Protein AF-A0A351SBP4-F1 (afdb_monomer_lite)

Structure (mmCIF, N/CA/C/O backbone):
data_AF-A0A351SBP4-F1
#
_entry.id   AF-A0A351SBP4-F1
#
loop_
_atom_site.group_PDB
_atom_site.id
_atom_site.type_symbol
_atom_site.label_atom_id
_atom_site.label_alt_id
_atom_site.label_comp_id
_atom_site.label_asym_id
_atom_site.label_entity_id
_atom_site.label_seq_id
_atom_site.pdbx_PDB_ins_code
_atom_site.Cartn_x
_atom_site.Cartn_y
_atom_site.Cartn_z
_atom_site.occupancy
_atom_site.B_iso_or_equiv
_atom_site.auth_seq_id
_atom_site.auth_comp_id
_atom_site.auth_asym_id
_atom_site.auth_atom_id
_atom_site.pdbx_PDB_model_num
ATOM 1 N N . ALA A 1 1 ? -10.957 12.557 2.013 1.00 55.97 1 ALA A N 1
ATOM 2 C CA . ALA A 1 1 ? -10.737 11.121 1.732 1.00 55.97 1 ALA A CA 1
ATOM 3 C C . ALA A 1 1 ? -10.060 10.482 2.943 1.00 55.97 1 ALA A C 1
ATOM 5 O O . ALA A 1 1 ? -9.271 11.170 3.580 1.00 55.97 1 ALA A O 1
ATOM 6 N N . SER A 1 2 ? -10.371 9.232 3.311 1.00 85.25 2 SER A N 1
ATOM 7 C CA . SER A 1 2 ? -9.650 8.563 4.409 1.00 85.25 2 SER A CA 1
ATOM 8 C C . SER A 1 2 ? -8.167 8.400 4.039 1.00 85.25 2 SER A C 1
ATOM 10 O O . SER A 1 2 ? -7.849 8.211 2.866 1.00 85.25 2 SER A O 1
ATOM 12 N N . VAL A 1 3 ? -7.254 8.472 5.016 1.00 86.44 3 VAL A N 1
ATOM 13 C CA . VAL A 1 3 ? -5.796 8.318 4.792 1.00 86.44 3 VAL A CA 1
ATOM 14 C C . VAL A 1 3 ? -5.486 7.027 4.025 1.00 86.44 3 VAL A C 1
ATOM 16 O O . VAL A 1 3 ? -4.664 7.010 3.115 1.00 86.44 3 VAL A O 1
ATOM 19 N N . LEU A 1 4 ? -6.230 5.963 4.324 1.00 90.31 4 LEU A N 1
ATOM 20 C CA . LEU A 1 4 ? -6.123 4.668 3.663 1.00 90.31 4 LEU A CA 1
ATOM 21 C C . LEU A 1 4 ? -6.596 4.693 2.199 1.00 90.31 4 LEU A C 1
ATOM 23 O O . LEU A 1 4 ? -5.995 4.031 1.357 1.00 90.31 4 LEU A O 1
ATOM 27 N N . ALA A 1 5 ? -7.635 5.467 1.872 1.00 91.06 5 ALA A N 1
ATOM 28 C CA . ALA A 1 5 ? -8.059 5.663 0.485 1.00 91.06 5 ALA A CA 1
ATOM 29 C C . ALA A 1 5 ? -7.009 6.445 -0.318 1.00 91.06 5 ALA A C 1
ATOM 31 O O . ALA A 1 5 ? -6.697 6.065 -1.442 1.00 91.06 5 ALA A O 1
ATOM 32 N N . ALA A 1 6 ? -6.414 7.486 0.274 1.00 92.19 6 ALA A N 1
ATOM 33 C CA . ALA A 1 6 ? -5.333 8.239 -0.360 1.00 92.19 6 ALA A CA 1
ATOM 34 C C . ALA A 1 6 ? -4.078 7.372 -0.582 1.00 92.19 6 ALA A C 1
ATOM 36 O O . ALA A 1 6 ? -3.486 7.415 -1.658 1.00 92.19 6 ALA A O 1
ATOM 37 N N . ALA A 1 7 ? -3.709 6.539 0.397 1.00 91.38 7 ALA A N 1
ATOM 38 C CA . ALA A 1 7 ? -2.591 5.605 0.274 1.00 91.38 7 ALA A CA 1
ATOM 39 C C . ALA A 1 7 ? -2.827 4.558 -0.829 1.00 91.38 7 ALA A C 1
ATOM 41 O O . ALA A 1 7 ? -1.931 4.293 -1.626 1.00 91.38 7 ALA A O 1
ATOM 42 N N . ARG A 1 8 ? -4.048 4.013 -0.933 1.00 94.19 8 ARG A N 1
ATOM 43 C CA . ARG A 1 8 ? -4.429 3.089 -2.017 1.00 94.19 8 ARG A CA 1
ATOM 44 C C . ARG A 1 8 ? -4.391 3.748 -3.395 1.00 94.19 8 ARG A C 1
ATOM 46 O O . ARG A 1 8 ? -3.873 3.144 -4.323 1.00 94.19 8 ARG A O 1
ATOM 53 N N . ALA A 1 9 ? -4.886 4.979 -3.520 1.00 95.38 9 ALA A N 1
ATOM 54 C CA . ALA A 1 9 ? -4.822 5.721 -4.780 1.00 95.38 9 ALA A CA 1
ATOM 55 C C . ALA A 1 9 ? -3.370 5.979 -5.214 1.00 95.38 9 ALA A C 1
ATOM 57 O O . ALA A 1 9 ? -3.038 5.843 -6.387 1.00 95.38 9 ALA A O 1
ATOM 58 N N . ARG A 1 10 ? -2.483 6.296 -4.261 1.00 94.50 10 ARG A N 1
ATOM 59 C CA . ARG A 1 10 ? -1.048 6.446 -4.531 1.00 94.50 10 ARG A CA 1
ATOM 60 C C . ARG A 1 10 ? -0.409 5.127 -4.972 1.00 94.50 10 ARG A C 1
ATOM 62 O O . ARG A 1 10 ? 0.345 5.130 -5.936 1.00 94.50 10 ARG A O 1
ATOM 69 N N . LEU A 1 11 ? -0.732 4.013 -4.312 1.00 97.12 11 LEU A N 1
ATOM 70 C CA . LEU A 1 11 ? -0.269 2.688 -4.729 1.00 97.12 11 LEU A CA 1
ATOM 71 C C . LEU A 1 11 ? -0.703 2.368 -6.166 1.00 97.12 11 LEU A C 1
ATOM 73 O O . LEU A 1 11 ? 0.127 1.954 -6.966 1.00 97.12 11 LEU A O 1
ATOM 77 N N . GLN A 1 12 ? -1.972 2.612 -6.498 1.00 97.44 12 GLN A N 1
ATOM 78 C CA . GLN A 1 12 ? -2.494 2.374 -7.841 1.00 97.44 12 GLN A CA 1
ATOM 79 C C . GLN A 1 12 ? -1.752 3.211 -8.890 1.00 97.44 12 GLN A C 1
ATOM 81 O O . GLN A 1 12 ? -1.325 2.672 -9.905 1.00 97.44 12 GLN A O 1
ATOM 86 N N . LEU A 1 13 ? -1.522 4.500 -8.617 1.00 96.94 13 LEU A N 1
ATOM 87 C CA . LEU A 1 13 ? -0.721 5.352 -9.497 1.00 96.94 13 LEU A CA 1
ATOM 88 C C . LEU A 1 13 ? 0.688 4.781 -9.699 1.00 96.94 13 LEU A C 1
ATOM 90 O O . LEU A 1 13 ? 1.220 4.817 -10.809 1.00 96.94 13 LEU A O 1
ATOM 94 N N . HIS A 1 14 ? 1.295 4.240 -8.639 1.00 96.94 14 HIS A N 1
ATOM 95 C CA . HIS A 1 14 ? 2.613 3.637 -8.757 1.00 96.94 14 HIS A CA 1
ATOM 96 C C . HIS A 1 14 ? 2.610 2.367 -9.618 1.00 96.94 14 HIS A C 1
ATOM 98 O O . HIS A 1 14 ? 3.520 2.180 -10.428 1.00 96.94 14 HIS A O 1
ATOM 104 N N . GLU A 1 15 ? 1.598 1.516 -9.469 1.00 97.56 15 GLU A N 1
ATOM 105 C CA . GLU A 1 15 ? 1.425 0.305 -10.277 1.00 97.56 15 GLU A CA 1
ATOM 106 C C . GLU A 1 15 ? 1.155 0.650 -11.752 1.00 97.56 15 GLU A C 1
ATOM 108 O O . GLU A 1 15 ? 1.764 0.059 -12.640 1.00 97.56 15 GLU A O 1
ATOM 113 N N . GLU A 1 16 ? 0.339 1.670 -12.028 1.00 97.88 16 GLU A N 1
ATOM 114 C CA . GLU A 1 16 ? 0.096 2.169 -13.388 1.00 97.88 16 GLU A CA 1
ATOM 115 C C . GLU A 1 16 ? 1.384 2.686 -14.043 1.00 97.88 16 GLU A C 1
ATOM 117 O O . GLU A 1 16 ? 1.681 2.342 -15.187 1.00 97.88 16 GLU A O 1
ATOM 122 N N . GLN A 1 17 ? 2.186 3.468 -13.317 1.00 96.44 17 GLN A N 1
ATOM 123 C CA . GLN A 1 17 ? 3.483 3.952 -13.799 1.00 96.44 17 GLN A CA 1
ATOM 124 C C . GLN A 1 17 ? 4.464 2.810 -14.095 1.00 96.44 17 GLN A C 1
ATOM 126 O O . GLN A 1 17 ? 5.184 2.881 -15.088 1.00 96.44 17 GLN A O 1
ATOM 131 N N . LEU A 1 18 ? 4.481 1.754 -13.272 1.00 97.75 18 LEU A N 1
ATOM 132 C CA . LEU A 1 18 ? 5.308 0.572 -13.524 1.00 97.75 18 LEU A CA 1
ATOM 133 C C . LEU A 1 18 ? 4.913 -0.100 -14.844 1.00 97.75 18 LEU A C 1
ATOM 135 O O . LEU A 1 18 ? 5.776 -0.340 -15.684 1.00 97.75 18 LEU A O 1
ATOM 139 N N . VAL A 1 19 ? 3.613 -0.311 -15.062 1.00 97.56 19 VAL A N 1
ATOM 140 C CA . VAL A 1 19 ? 3.098 -0.888 -16.313 1.00 97.56 19 VAL A CA 1
ATOM 141 C C . VAL A 1 19 ? 3.483 -0.030 -17.520 1.00 97.56 19 VAL A C 1
ATOM 143 O O . VAL A 1 19 ? 3.858 -0.566 -18.561 1.00 97.56 19 VAL A O 1
ATOM 146 N N . GLN A 1 20 ? 3.432 1.303 -17.401 1.00 96.25 20 GLN A N 1
ATOM 147 C CA . GLN A 1 20 ? 3.875 2.189 -18.482 1.00 96.25 20 GLN A CA 1
ATOM 148 C C . GLN A 1 20 ? 5.374 2.046 -18.772 1.00 96.25 20 GLN A C 1
ATOM 150 O O . GLN A 1 20 ? 5.753 2.017 -19.940 1.00 96.25 20 GLN A O 1
ATOM 155 N N . LEU A 1 21 ? 6.222 1.933 -17.744 1.00 95.50 21 LEU A N 1
ATOM 156 C CA . LEU A 1 21 ? 7.666 1.740 -17.918 1.00 95.50 21 LEU A CA 1
ATOM 157 C C . LEU A 1 21 ? 7.986 0.403 -18.599 1.00 95.50 21 LEU A C 1
ATOM 159 O O . LEU A 1 21 ? 8.782 0.373 -19.535 1.00 95.50 21 LEU A O 1
ATOM 163 N N . GLU A 1 22 ? 7.340 -0.681 -18.170 1.00 94.06 22 GLU A N 1
ATOM 164 C CA . GLU A 1 22 ? 7.512 -2.018 -18.754 1.00 94.06 22 GLU A CA 1
ATOM 165 C C . GLU A 1 22 ? 7.037 -2.058 -20.210 1.00 94.06 22 GLU A C 1
ATOM 167 O O . GLU A 1 22 ? 7.742 -2.550 -21.093 1.00 94.06 22 GLU A O 1
ATOM 172 N N . ARG A 1 23 ? 5.872 -1.465 -20.489 1.00 95.31 23 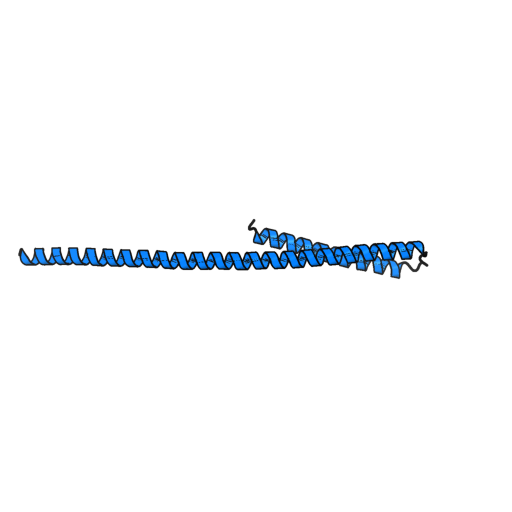ARG A N 1
ATOM 173 C CA . ARG A 1 23 ? 5.354 -1.335 -21.853 1.00 95.31 23 ARG A CA 1
ATOM 174 C C . ARG A 1 23 ? 6.301 -0.524 -22.731 1.00 95.31 23 ARG A C 1
ATOM 176 O O . ARG A 1 23 ? 6.577 -0.908 -23.862 1.00 95.31 23 ARG A O 1
ATOM 183 N N . TYR A 1 24 ? 6.802 0.593 -22.218 1.00 92.88 24 TYR A N 1
ATOM 184 C CA . TYR A 1 24 ? 7.702 1.459 -22.962 1.00 92.88 24 TYR A CA 1
ATOM 185 C C . TYR A 1 24 ? 9.042 0.770 -23.264 1.00 92.88 24 TYR A C 1
ATOM 187 O O . TYR A 1 24 ? 9.558 0.902 -24.373 1.00 92.88 24 TYR A O 1
ATOM 195 N N . GLN A 1 25 ? 9.566 -0.030 -22.329 1.00 90.25 25 GLN A N 1
ATOM 196 C CA . GLN A 1 25 ? 10.732 -0.883 -22.566 1.00 90.25 25 GLN A CA 1
ATOM 197 C C . GLN A 1 25 ? 10.484 -1.872 -23.713 1.00 90.25 25 GLN A C 1
ATOM 199 O O . GLN A 1 25 ? 11.295 -1.947 -24.636 1.00 90.25 25 GLN A O 1
ATOM 204 N N . GLN A 1 26 ? 9.354 -2.587 -23.683 1.00 91.62 26 GLN A N 1
ATOM 205 C CA . GLN A 1 26 ? 8.984 -3.559 -24.716 1.00 91.62 26 GLN A CA 1
ATOM 206 C C . GLN A 1 26 ? 8.824 -2.902 -26.089 1.00 91.62 26 GLN A C 1
ATOM 208 O O . GLN A 1 26 ? 9.476 -3.315 -27.045 1.00 91.62 26 GLN A O 1
ATOM 213 N N . GLU A 1 27 ? 8.038 -1.824 -26.178 1.00 91.06 27 GLU A N 1
ATOM 214 C CA . GLU A 1 27 ? 7.828 -1.095 -27.434 1.00 91.06 27 GLU A CA 1
ATOM 215 C C . GLU A 1 27 ? 9.150 -0.585 -28.026 1.00 91.06 27 GLU A C 1
ATOM 217 O O . GLU A 1 27 ? 9.320 -0.552 -29.247 1.00 91.06 27 GLU A O 1
ATOM 222 N N . TYR A 1 28 ? 10.100 -0.183 -27.180 1.00 87.25 28 TYR A N 1
ATOM 223 C CA . TYR A 1 28 ? 11.399 0.302 -27.632 1.00 87.25 28 TYR A CA 1
ATOM 224 C C . TYR A 1 28 ? 12.317 -0.834 -28.106 1.00 87.25 28 TYR A C 1
ATOM 226 O O . TYR A 1 28 ? 12.972 -0.697 -29.143 1.00 87.25 28 TYR A O 1
ATOM 234 N N . SER A 1 29 ? 12.328 -1.974 -27.410 1.00 86.12 29 SER A N 1
ATOM 235 C CA . SER A 1 29 ? 13.037 -3.180 -27.857 1.00 86.12 29 SER A CA 1
ATOM 236 C C . SER A 1 29 ? 12.476 -3.721 -29.177 1.00 86.12 29 SER A C 1
ATOM 238 O O . SER A 1 29 ? 13.251 -4.034 -30.084 1.00 86.12 29 SER A O 1
ATOM 240 N N . ASP A 1 30 ? 11.153 -3.739 -29.345 1.00 87.75 30 ASP A N 1
ATOM 241 C CA . ASP A 1 30 ? 10.492 -4.195 -30.573 1.00 87.75 30 ASP A CA 1
ATOM 242 C C . ASP A 1 30 ? 10.808 -3.292 -31.770 1.00 87.75 30 ASP A C 1
ATOM 244 O O . ASP A 1 30 ? 11.065 -3.777 -32.876 1.00 87.75 30 ASP A O 1
ATOM 248 N N . ARG A 1 31 ? 10.865 -1.967 -31.569 1.00 84.69 31 ARG A N 1
ATOM 249 C CA . ARG A 1 31 ? 11.337 -1.021 -32.600 1.00 84.69 31 ARG A CA 1
ATOM 250 C C . ARG A 1 31 ? 12.775 -1.300 -33.018 1.00 84.69 31 ARG A C 1
ATOM 252 O O . ARG A 1 31 ? 13.109 -1.135 -34.189 1.00 84.69 31 ARG A O 1
ATOM 259 N N . MET A 1 32 ? 13.620 -1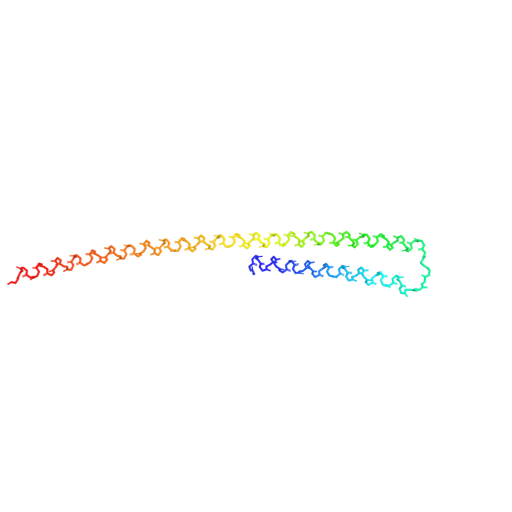.729 -32.080 1.00 78.94 32 MET A N 1
ATOM 260 C CA . MET A 1 32 ? 15.015 -2.039 -32.375 1.00 78.94 32 MET A CA 1
ATOM 261 C C . MET A 1 32 ? 15.153 -3.275 -33.273 1.00 78.94 32 MET A C 1
ATOM 263 O O . MET A 1 32 ? 15.963 -3.279 -34.199 1.00 78.94 32 MET A O 1
ATOM 267 N N . VAL A 1 33 ? 14.337 -4.302 -33.019 1.00 81.81 33 VAL A N 1
ATOM 268 C CA . VAL A 1 33 ? 14.307 -5.550 -33.799 1.00 81.81 33 VAL A CA 1
ATOM 269 C C . VAL A 1 33 ? 13.642 -5.348 -35.164 1.00 81.81 33 VAL A C 1
ATOM 271 O O . VAL A 1 33 ? 14.118 -5.869 -36.171 1.00 81.81 33 VAL A O 1
ATOM 274 N N . SER A 1 34 ? 12.555 -4.576 -35.215 1.00 79.88 34 SER A N 1
ATOM 275 C CA . SER A 1 34 ? 11.745 -4.381 -36.427 1.00 79.88 34 SER A CA 1
ATOM 276 C C . SER A 1 34 ? 12.327 -3.390 -37.437 1.00 79.88 34 SER A C 1
ATOM 278 O O . SER A 1 34 ? 11.924 -3.423 -38.598 1.00 79.88 34 SER A O 1
ATOM 280 N N . SER A 1 35 ? 13.281 -2.533 -37.051 1.00 73.81 35 SER A N 1
ATOM 281 C CA . SER A 1 35 ? 13.821 -1.508 -37.954 1.00 73.81 35 SER A CA 1
ATOM 282 C C . SER A 1 35 ? 14.602 -2.073 -39.146 1.00 73.81 35 SER A C 1
ATOM 284 O O . SER A 1 35 ? 14.813 -1.345 -40.114 1.00 73.81 35 SER A O 1
ATOM 286 N N . GLY A 1 36 ? 15.037 -3.342 -39.108 1.00 65.00 36 GLY A N 1
ATOM 287 C CA . GLY A 1 36 ? 15.717 -4.027 -40.222 1.00 65.00 36 GLY A CA 1
ATOM 288 C C . GLY A 1 36 ? 17.016 -3.359 -40.708 1.00 65.00 36 GLY A C 1
ATOM 289 O O . GLY A 1 36 ? 17.611 -3.798 -41.690 1.00 65.00 36 GLY A O 1
ATOM 290 N N . GLN A 1 37 ? 17.455 -2.293 -40.036 1.00 70.94 37 GLN A N 1
ATOM 291 C CA . GLN A 1 37 ? 18.581 -1.444 -40.398 1.00 70.94 37 GLN A CA 1
ATOM 292 C C . GLN A 1 37 ? 19.805 -1.836 -39.570 1.00 70.94 37 GLN A C 1
ATOM 294 O O . GLN A 1 37 ? 19.691 -2.158 -38.389 1.00 70.94 37 GLN A O 1
ATOM 299 N N . SER A 1 38 ? 20.997 -1.782 -40.168 1.00 76.50 38 SER A N 1
ATOM 300 C CA . SER A 1 38 ? 22.238 -1.950 -39.409 1.00 76.50 38 SER A CA 1
ATOM 301 C C . SER A 1 38 ? 22.435 -0.737 -38.499 1.00 76.50 38 SER A C 1
ATOM 303 O O . SER A 1 38 ? 22.682 0.369 -38.979 1.00 76.50 38 SER A O 1
ATOM 305 N N . TRP A 1 39 ? 22.324 -0.942 -37.188 1.00 80.00 39 TRP A N 1
ATOM 306 C CA . TRP A 1 39 ? 22.536 0.099 -36.185 1.00 80.00 39 TRP A CA 1
ATOM 307 C C . TRP A 1 39 ? 24.024 0.453 -36.099 1.00 80.00 39 TRP A C 1
ATOM 309 O O . TRP A 1 39 ? 24.887 -0.427 -36.112 1.00 80.00 39 TRP A O 1
ATOM 319 N N . SER A 1 40 ? 24.341 1.742 -35.994 1.00 87.12 40 SER A N 1
ATOM 320 C CA . SER A 1 40 ? 25.712 2.181 -35.717 1.00 87.12 40 SER A CA 1
ATOM 321 C C . SER A 1 40 ? 26.115 1.845 -34.276 1.00 87.12 40 SER A C 1
ATOM 323 O O . SER A 1 40 ? 25.274 1.742 -33.381 1.00 87.12 40 SER A O 1
ATOM 325 N N . SER A 1 41 ? 27.422 1.735 -34.017 1.00 86.88 41 SER A N 1
ATOM 326 C CA . SER A 1 41 ? 27.941 1.484 -32.663 1.00 86.88 41 SER A CA 1
ATOM 327 C C . SER A 1 41 ? 27.479 2.532 -31.642 1.00 86.88 41 SER A C 1
ATOM 329 O O . SER A 1 41 ? 27.273 2.194 -30.478 1.00 86.88 41 SER A O 1
ATOM 331 N N . VAL A 1 42 ? 27.304 3.788 -32.069 1.00 89.94 42 VAL A N 1
ATOM 332 C CA . VAL A 1 42 ? 26.826 4.883 -31.211 1.00 89.94 42 VAL A CA 1
ATOM 333 C C . VAL A 1 42 ? 25.370 4.648 -30.815 1.00 89.94 42 VAL A C 1
ATOM 335 O O . VAL A 1 42 ? 25.056 4.654 -29.630 1.00 89.94 42 VAL A O 1
ATOM 338 N N . GLN A 1 43 ? 24.500 4.326 -31.776 1.00 85.88 43 GLN A N 1
ATOM 339 C CA . GLN A 1 43 ? 23.083 4.065 -31.499 1.00 85.88 43 GLN A CA 1
ATOM 340 C C . GLN A 1 43 ? 22.886 2.838 -30.593 1.00 85.88 43 GLN A C 1
ATOM 342 O O . GLN A 1 43 ? 22.004 2.831 -29.739 1.00 85.88 43 GLN A O 1
ATOM 347 N N . ILE A 1 44 ? 23.731 1.808 -30.727 1.00 87.00 44 ILE A N 1
ATOM 348 C CA . ILE A 1 44 ? 23.713 0.638 -29.831 1.00 87.00 44 ILE A CA 1
ATOM 349 C C . ILE A 1 44 ? 24.108 1.033 -28.399 1.00 87.00 44 ILE A C 1
ATOM 351 O O . ILE A 1 44 ? 23.542 0.520 -27.430 1.00 87.00 44 ILE A O 1
ATOM 355 N N . GLN A 1 45 ? 25.082 1.929 -28.240 1.00 90.50 45 GLN A N 1
ATOM 356 C CA . GLN A 1 45 ? 25.501 2.412 -26.926 1.00 90.50 45 GLN A CA 1
ATOM 357 C C . GLN A 1 45 ? 24.419 3.279 -26.270 1.00 90.50 45 GLN A C 1
ATOM 359 O O . GLN A 1 45 ? 24.108 3.070 -25.096 1.00 90.50 45 GLN A O 1
ATOM 364 N N . GLU A 1 46 ? 23.818 4.199 -27.025 1.00 88.62 46 GLU A N 1
ATOM 365 C CA . GLU A 1 46 ? 22.689 5.021 -26.575 1.00 88.62 46 GLU A CA 1
ATOM 366 C C . GLU A 1 46 ? 21.503 4.149 -26.151 1.00 88.62 46 GLU A C 1
ATOM 368 O O . GLU A 1 46 ? 20.959 4.338 -25.063 1.00 88.62 46 GLU A O 1
ATOM 373 N N . TYR A 1 47 ? 21.177 3.123 -26.946 1.00 87.69 47 TYR A N 1
ATOM 374 C CA . TYR A 1 47 ? 20.159 2.129 -26.608 1.00 87.69 47 TYR A CA 1
ATOM 375 C C . TYR A 1 47 ? 20.433 1.472 -25.249 1.00 87.69 47 TYR A C 1
ATOM 377 O O . TYR A 1 47 ? 19.569 1.458 -24.374 1.00 87.69 47 TYR A O 1
ATOM 385 N N . ARG A 1 48 ? 21.651 0.961 -25.033 1.00 88.75 48 ARG A N 1
ATOM 386 C CA . ARG A 1 48 ? 22.014 0.294 -23.771 1.00 88.75 48 ARG A CA 1
ATOM 387 C C . ARG A 1 48 ? 21.921 1.233 -22.571 1.00 88.75 48 ARG A C 1
ATOM 389 O O . ARG A 1 48 ? 21.437 0.823 -21.518 1.00 88.75 48 ARG A O 1
ATOM 396 N N . ALA A 1 49 ? 22.376 2.476 -22.722 1.00 92.31 49 ALA A N 1
ATOM 397 C CA . ALA A 1 49 ? 22.288 3.479 -21.666 1.00 92.31 49 ALA A CA 1
ATOM 398 C C . ALA A 1 49 ? 20.826 3.787 -21.314 1.00 92.31 49 ALA A C 1
ATOM 400 O O . ALA A 1 49 ? 20.466 3.852 -20.138 1.00 92.31 49 ALA A O 1
ATOM 401 N N . PHE A 1 50 ? 19.973 3.905 -22.330 1.00 90.69 50 PHE A N 1
ATOM 402 C CA . PHE A 1 50 ? 18.559 4.176 -22.146 1.00 90.69 50 PHE A CA 1
ATOM 403 C C . PHE A 1 50 ? 17.813 3.023 -21.469 1.00 90.69 50 PHE A C 1
ATOM 405 O O . PHE A 1 50 ? 17.127 3.248 -20.473 1.00 90.69 50 PHE A O 1
ATOM 412 N N . ILE A 1 51 ? 18.003 1.784 -21.932 1.00 90.81 51 ILE A N 1
ATOM 413 C CA . ILE A 1 51 ? 17.405 0.599 -21.299 1.00 90.81 51 ILE A CA 1
ATOM 414 C C . ILE A 1 51 ? 17.849 0.478 -19.840 1.00 90.81 51 ILE A C 1
ATOM 416 O O . ILE A 1 51 ? 17.010 0.281 -18.968 1.00 90.81 51 ILE A O 1
ATOM 420 N N . SER A 1 52 ? 19.133 0.711 -19.553 1.00 94.00 52 SER A N 1
ATOM 421 C CA . SER A 1 52 ? 19.643 0.729 -18.177 1.00 94.00 52 SER A CA 1
ATOM 422 C C . SER A 1 52 ? 18.937 1.778 -17.304 1.00 94.00 52 SER A C 1
ATOM 424 O O . SER A 1 52 ? 18.628 1.515 -16.139 1.00 94.00 52 SER A O 1
ATOM 426 N N . SER A 1 53 ? 18.622 2.953 -17.865 1.00 95.75 53 SER A N 1
ATOM 427 C CA . SER A 1 53 ? 17.869 3.994 -17.153 1.00 95.75 53 SER A CA 1
ATOM 428 C C . SER A 1 53 ? 16.419 3.584 -16.865 1.00 95.75 53 SER A C 1
ATOM 430 O O . SER A 1 53 ? 15.930 3.824 -15.760 1.00 95.75 53 SER A O 1
ATOM 432 N N . ILE A 1 54 ? 15.756 2.897 -17.805 1.00 94.00 54 ILE A N 1
ATOM 433 C CA . ILE A 1 54 ? 14.402 2.362 -17.605 1.00 94.00 54 ILE A CA 1
ATOM 434 C C . ILE A 1 54 ? 14.426 1.249 -16.557 1.00 94.00 54 ILE A C 1
ATOM 436 O O . ILE A 1 54 ? 13.611 1.267 -15.642 1.00 94.00 54 ILE A O 1
ATOM 440 N N . ASP A 1 55 ? 15.395 0.336 -16.618 1.00 95.19 55 ASP A N 1
ATOM 441 C CA . ASP A 1 55 ? 15.562 -0.723 -15.619 1.00 95.19 55 ASP A CA 1
ATOM 442 C C . ASP A 1 55 ? 15.770 -0.148 -14.215 1.00 95.19 55 ASP A C 1
ATOM 444 O O . ASP A 1 55 ? 15.240 -0.657 -13.225 1.00 95.19 55 ASP A O 1
ATOM 448 N N . GLN A 1 56 ? 16.547 0.933 -14.106 1.00 97.00 56 GLN A N 1
ATOM 449 C CA . GLN A 1 56 ? 16.714 1.643 -12.845 1.00 97.00 56 GLN A CA 1
ATOM 450 C C . GLN A 1 56 ? 15.395 2.266 -12.370 1.00 97.00 56 GLN A C 1
ATOM 452 O O . GLN A 1 56 ? 15.059 2.114 -11.194 1.00 97.00 56 GLN A O 1
ATOM 457 N N . ALA A 1 57 ? 14.646 2.922 -13.258 1.00 96.44 57 ALA A N 1
ATOM 458 C CA . ALA A 1 57 ? 13.346 3.502 -12.935 1.00 96.44 57 ALA A CA 1
ATOM 459 C C . ALA A 1 57 ? 12.332 2.430 -12.499 1.00 96.44 57 ALA A C 1
ATOM 461 O O . ALA A 1 57 ? 11.643 2.616 -11.501 1.00 96.44 57 ALA A O 1
ATOM 462 N N . ILE A 1 58 ? 12.298 1.274 -13.170 1.00 96.56 58 ILE A N 1
ATOM 463 C CA . ILE A 1 58 ? 11.463 0.119 -12.807 1.00 96.56 58 ILE A CA 1
ATOM 464 C C . ILE A 1 58 ? 11.802 -0.365 -11.397 1.00 96.56 58 ILE A C 1
ATOM 466 O O . ILE A 1 58 ? 10.905 -0.504 -10.566 1.00 96.56 58 ILE A O 1
ATOM 470 N N . ARG A 1 59 ? 13.091 -0.563 -11.084 1.00 97.62 59 ARG A N 1
ATOM 471 C CA . ARG A 1 59 ? 13.517 -0.983 -9.736 1.00 97.62 59 ARG A CA 1
ATOM 472 C C . ARG A 1 59 ? 13.100 0.021 -8.662 1.00 97.62 59 ARG A C 1
ATOM 474 O O . ARG A 1 59 ? 12.634 -0.377 -7.596 1.00 97.62 59 ARG A O 1
ATOM 481 N N . GLN A 1 60 ? 13.245 1.317 -8.937 1.00 97.31 60 GLN A N 1
ATOM 482 C CA . GLN A 1 60 ? 12.798 2.375 -8.027 1.00 97.31 60 GLN A CA 1
ATOM 483 C C . GLN A 1 60 ? 11.276 2.344 -7.842 1.00 97.31 60 GLN A C 1
ATOM 485 O O . GLN A 1 60 ? 10.792 2.406 -6.714 1.00 97.31 60 GLN A O 1
ATOM 490 N N . GLN A 1 61 ? 10.524 2.169 -8.927 1.00 97.06 61 GLN A N 1
ATOM 491 C CA . GLN A 1 61 ? 9.069 2.099 -8.891 1.00 97.06 61 GLN A CA 1
ATOM 492 C C . GLN A 1 61 ? 8.566 0.887 -8.099 1.00 97.06 61 GLN A C 1
ATOM 494 O O . GLN A 1 61 ? 7.660 1.010 -7.277 1.00 97.06 61 GLN A O 1
ATOM 499 N N . GLN A 1 62 ? 9.188 -0.277 -8.286 1.00 97.75 62 GLN A N 1
ATOM 500 C CA . GLN A 1 62 ? 8.885 -1.489 -7.526 1.00 97.75 62 GLN A CA 1
ATOM 501 C C . GLN A 1 62 ? 9.148 -1.304 -6.025 1.00 97.75 62 GLN A C 1
ATOM 503 O O . GLN A 1 62 ? 8.343 -1.747 -5.203 1.00 97.75 62 GLN A O 1
ATOM 508 N N . ALA A 1 63 ? 10.226 -0.604 -5.654 1.00 97.88 63 ALA A N 1
ATOM 509 C CA . ALA A 1 63 ? 10.501 -0.271 -4.258 1.00 97.88 63 ALA A CA 1
ATOM 510 C C . ALA A 1 63 ? 9.410 0.638 -3.658 1.00 97.88 63 ALA A C 1
ATOM 512 O O . ALA A 1 63 ? 8.920 0.359 -2.564 1.00 97.88 63 ALA A O 1
ATOM 513 N N . LEU A 1 64 ? 8.962 1.662 -4.396 1.00 96.88 64 LEU A N 1
ATOM 514 C CA . LEU A 1 64 ? 7.868 2.550 -3.972 1.00 96.88 64 LEU A CA 1
ATOM 515 C C . LEU A 1 64 ? 6.534 1.806 -3.809 1.00 96.88 64 LEU A C 1
ATOM 517 O O . LEU A 1 64 ? 5.775 2.075 -2.873 1.00 96.88 64 LEU A O 1
ATOM 521 N N . ILE A 1 65 ? 6.247 0.845 -4.691 1.00 98.31 65 ILE A N 1
ATOM 522 C CA . ILE A 1 65 ? 5.071 -0.032 -4.595 1.00 98.31 65 ILE A CA 1
ATOM 523 C C . ILE A 1 65 ? 5.137 -0.874 -3.318 1.00 98.31 65 ILE A C 1
ATOM 525 O O . ILE A 1 65 ? 4.153 -0.946 -2.577 1.00 98.31 65 ILE A O 1
ATOM 529 N N . LEU A 1 66 ? 6.286 -1.495 -3.038 1.00 97.94 66 LEU A N 1
ATOM 530 C CA . LEU A 1 66 ? 6.480 -2.319 -1.844 1.00 97.94 66 LEU A CA 1
ATOM 531 C C . LEU A 1 66 ? 6.330 -1.497 -0.557 1.00 97.94 66 LEU A C 1
ATOM 533 O O . LEU A 1 66 ? 5.643 -1.918 0.378 1.00 97.94 66 LEU A O 1
ATOM 537 N N . GLU A 1 67 ? 6.928 -0.307 -0.522 1.00 96.25 67 GLU A N 1
ATOM 538 C CA . GLU A 1 67 ? 6.796 0.619 0.600 1.00 96.25 67 GLU A CA 1
ATOM 539 C C . GLU A 1 67 ? 5.330 1.022 0.810 1.00 96.25 67 GLU A C 1
ATOM 541 O O . GLU A 1 67 ? 4.804 0.916 1.919 1.00 96.25 67 GLU A O 1
ATOM 546 N N . SER A 1 68 ? 4.632 1.396 -0.266 1.00 95.94 68 SER A N 1
ATOM 547 C CA . SER A 1 68 ? 3.218 1.783 -0.220 1.00 95.94 68 SER A CA 1
ATOM 548 C C . SER A 1 68 ? 2.327 0.648 0.294 1.00 95.94 68 SER A C 1
ATOM 550 O O . SER A 1 68 ? 1.451 0.879 1.132 1.00 95.94 68 SER A O 1
ATOM 552 N N . LYS A 1 69 ? 2.567 -0.595 -0.149 1.00 96.81 69 LYS A N 1
ATOM 553 C CA . LYS A 1 69 ? 1.863 -1.790 0.351 1.00 96.81 69 LYS A CA 1
ATOM 554 C C . LYS A 1 69 ? 2.087 -1.972 1.853 1.00 96.81 69 LYS A C 1
ATOM 556 O O . LYS A 1 69 ? 1.121 -2.094 2.605 1.00 96.81 69 LYS A O 1
ATOM 561 N N . THR A 1 70 ? 3.337 -1.870 2.297 1.00 96.25 70 THR A N 1
ATOM 562 C CA . THR A 1 70 ? 3.711 -1.993 3.715 1.00 96.25 70 THR A CA 1
ATOM 563 C C . THR A 1 70 ? 3.039 -0.922 4.582 1.00 96.25 70 THR A C 1
ATOM 565 O O . THR A 1 70 ? 2.514 -1.223 5.657 1.00 96.25 70 THR A O 1
ATOM 568 N N . GLN A 1 71 ? 2.995 0.328 4.110 1.00 93.69 71 GLN A N 1
ATOM 569 C CA . GLN A 1 71 ? 2.321 1.426 4.809 1.00 93.69 71 GLN A CA 1
ATOM 570 C C . GLN A 1 71 ? 0.810 1.189 4.924 1.00 93.69 71 GLN A C 1
ATOM 572 O O . GLN A 1 71 ? 0.234 1.371 5.998 1.00 93.69 71 GLN A O 1
ATOM 577 N N . ILE A 1 72 ? 0.155 0.743 3.846 1.00 95.56 72 ILE A N 1
ATOM 578 C CA . ILE A 1 72 ? -1.282 0.428 3.857 1.00 95.56 72 ILE A CA 1
ATOM 579 C C . ILE A 1 72 ? -1.590 -0.666 4.880 1.00 95.56 72 ILE A C 1
ATOM 581 O O . ILE A 1 72 ? -2.549 -0.534 5.643 1.00 95.56 72 ILE A O 1
ATOM 585 N N . GLU A 1 73 ? -0.788 -1.728 4.924 1.00 95.31 73 GLU A N 1
ATOM 586 C CA . GLU A 1 73 ? -0.954 -2.794 5.912 1.00 95.31 73 GLU A CA 1
ATOM 587 C C . GLU A 1 73 ? -0.773 -2.289 7.346 1.00 95.31 73 GLU A C 1
ATOM 589 O O . GLU A 1 73 ? -1.562 -2.634 8.228 1.00 95.31 73 GLU A O 1
ATOM 594 N N . ALA A 1 74 ? 0.233 -1.445 7.593 1.00 93.06 74 ALA A N 1
ATOM 595 C CA . ALA A 1 74 ? 0.453 -0.846 8.905 1.00 93.06 74 ALA A CA 1
ATOM 596 C C . ALA A 1 74 ? -0.752 0.000 9.349 1.00 93.06 74 ALA A C 1
ATOM 598 O O . ALA A 1 74 ? -1.238 -0.165 10.470 1.00 93.06 74 ALA A O 1
ATOM 599 N N . PHE A 1 75 ? -1.298 0.833 8.457 1.00 91.62 75 PHE A N 1
ATOM 600 C CA . PHE A 1 75 ? -2.502 1.615 8.743 1.00 91.62 75 PHE A CA 1
ATOM 601 C C . PHE A 1 75 ? -3.727 0.738 9.008 1.00 91.62 75 PHE A C 1
ATOM 603 O O . PHE A 1 75 ? -4.513 1.045 9.903 1.00 91.62 75 PHE A O 1
ATOM 610 N N . GLN A 1 76 ? -3.897 -0.359 8.264 1.00 91.62 76 GLN A N 1
ATOM 611 C CA . GLN A 1 76 ? -4.993 -1.304 8.496 1.00 91.62 76 GLN A CA 1
ATOM 612 C C . GLN A 1 76 ? -4.887 -1.964 9.870 1.00 91.62 76 GLN A C 1
ATOM 614 O O . GLN A 1 76 ? -5.881 -2.017 10.594 1.00 91.62 76 GLN A O 1
ATOM 619 N N . ARG A 1 77 ? -3.689 -2.425 10.250 1.00 93.12 77 ARG A N 1
ATOM 620 C CA . ARG A 1 77 ? -3.447 -3.029 11.568 1.00 93.12 77 ARG A CA 1
ATOM 621 C C . ARG A 1 77 ? -3.746 -2.047 12.696 1.00 93.12 77 ARG A C 1
ATOM 623 O O . ARG A 1 77 ? -4.464 -2.395 13.631 1.00 93.12 77 ARG A O 1
ATOM 630 N N . GLU A 1 78 ? -3.260 -0.814 12.584 1.00 91.38 78 GLU A N 1
ATOM 631 C CA . GLU A 1 78 ? -3.491 0.207 13.607 1.00 91.38 78 GLU A CA 1
ATOM 632 C C . GLU A 1 78 ? -4.970 0.597 13.711 1.00 91.38 78 GLU A C 1
ATOM 634 O O . GLU A 1 78 ? -5.520 0.695 14.809 1.00 91.38 78 GLU A O 1
ATOM 639 N N . TRP A 1 79 ? -5.650 0.749 12.573 1.00 90.81 79 TRP A N 1
ATOM 640 C CA . TRP A 1 79 ? -7.084 1.023 12.551 1.00 90.81 79 TRP A CA 1
ATOM 641 C C . TRP A 1 79 ? -7.893 -0.098 13.214 1.00 90.81 79 TRP A C 1
ATOM 643 O O . TRP A 1 79 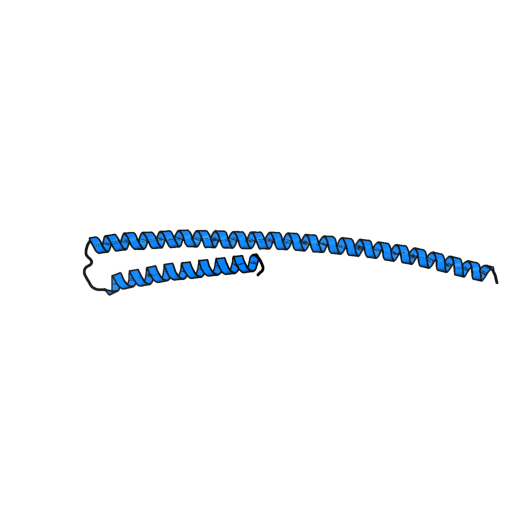? -8.779 0.181 14.024 1.00 90.81 79 TRP A O 1
ATOM 653 N N . MET A 1 80 ? -7.562 -1.360 12.926 1.00 92.75 80 MET A N 1
ATOM 654 C CA . MET A 1 80 ? -8.201 -2.514 13.563 1.00 92.75 80 MET A CA 1
ATOM 655 C C . MET A 1 80 ? -7.970 -2.524 15.076 1.00 92.75 80 MET A C 1
ATOM 657 O O . MET A 1 80 ? -8.926 -2.718 15.826 1.00 92.75 80 MET A O 1
ATOM 661 N N . ARG A 1 81 ? -6.745 -2.237 15.533 1.00 94.06 81 ARG A N 1
ATOM 662 C CA . ARG A 1 81 ? -6.409 -2.136 16.961 1.00 94.06 81 ARG A CA 1
ATOM 663 C C . ARG A 1 81 ? -7.226 -1.049 17.659 1.00 94.06 81 ARG A C 1
ATOM 665 O O . ARG A 1 81 ? -7.849 -1.301 18.689 1.00 94.06 81 ARG A O 1
ATOM 672 N N . CYS A 1 82 ? -7.271 0.149 17.078 1.00 91.88 82 CYS A N 1
ATOM 673 C CA . CYS A 1 82 ? -8.050 1.265 17.612 1.00 91.88 82 CYS A CA 1
ATOM 674 C C . CYS A 1 82 ? -9.547 0.936 17.673 1.00 91.88 82 CYS A C 1
ATOM 676 O O . CYS A 1 82 ? -10.216 1.249 18.659 1.00 91.88 82 CYS A O 1
ATOM 678 N N . ARG A 1 83 ? -10.077 0.274 16.638 1.00 93.06 83 ARG A N 1
ATOM 679 C CA . ARG A 1 83 ? -11.477 -0.154 16.586 1.00 93.06 83 ARG A CA 1
ATOM 680 C C . ARG A 1 83 ? -11.801 -1.186 17.665 1.00 93.06 83 ARG A C 1
ATOM 682 O O . ARG A 1 83 ? -12.809 -1.027 18.345 1.00 93.06 83 ARG A O 1
ATOM 689 N N . GLN A 1 84 ? -10.952 -2.196 17.840 1.00 93.50 84 GLN A N 1
ATOM 690 C CA . GLN A 1 84 ? -11.114 -3.210 18.886 1.00 93.50 84 GLN A CA 1
ATOM 691 C C . GLN A 1 84 ? -11.088 -2.582 20.282 1.00 93.50 84 GLN A C 1
ATOM 693 O O . GLN A 1 84 ? -11.952 -2.881 21.101 1.00 93.50 84 GLN A O 1
ATOM 698 N N . ASN A 1 85 ? -10.151 -1.663 20.537 1.00 93.62 85 ASN A N 1
ATOM 699 C CA . ASN A 1 85 ? -10.087 -0.953 21.812 1.00 93.62 85 ASN A CA 1
ATOM 700 C C . ASN A 1 85 ? -11.354 -0.119 22.062 1.00 93.62 85 ASN A C 1
ATOM 702 O O . ASN A 1 85 ? -11.931 -0.168 23.144 1.00 93.62 85 ASN A O 1
ATOM 706 N N . LYS A 1 86 ? -11.840 0.598 21.039 1.00 94.19 86 LYS A N 1
ATOM 707 C CA . LYS A 1 86 ? -13.095 1.355 21.128 1.00 94.19 86 LYS A CA 1
ATOM 708 C C . LYS A 1 86 ? -14.288 0.452 21.453 1.00 94.19 86 LYS A C 1
ATOM 710 O O . LYS A 1 86 ? -15.111 0.819 22.282 1.00 94.19 86 LYS A O 1
ATOM 715 N N . GLU A 1 87 ? -14.388 -0.711 20.815 1.00 94.12 87 GLU A N 1
ATOM 716 C CA . GLU A 1 87 ? -15.467 -1.669 21.076 1.00 94.12 87 GLU A CA 1
ATOM 717 C C . GLU A 1 87 ? -15.388 -2.245 22.497 1.00 94.12 87 GLU A C 1
ATOM 719 O O . GLU A 1 87 ? -16.406 -2.343 23.180 1.00 94.12 87 GLU A O 1
ATOM 724 N N . ALA A 1 88 ? -14.185 -2.584 22.965 1.00 93.38 88 ALA A N 1
ATOM 725 C CA . ALA A 1 88 ? -13.969 -3.080 24.321 1.00 93.38 88 ALA A CA 1
ATOM 726 C C . ALA A 1 88 ? -14.359 -2.039 25.381 1.00 93.38 88 ALA A C 1
ATOM 728 O O . ALA A 1 88 ? -15.044 -2.374 26.347 1.00 93.38 88 ALA A O 1
ATOM 729 N N . LEU A 1 89 ? -13.973 -0.776 25.176 1.00 93.25 89 LEU A N 1
ATOM 730 C CA . LEU A 1 89 ? -14.378 0.331 26.042 1.00 93.25 89 LEU A CA 1
ATOM 731 C C . LEU A 1 89 ? -15.894 0.545 26.015 1.00 93.25 89 LEU A C 1
ATOM 733 O O . LEU A 1 89 ? -16.481 0.720 27.076 1.00 93.25 89 LEU A O 1
ATOM 737 N N . GLY A 1 90 ? -16.529 0.464 24.840 1.00 94.81 90 GLY A N 1
ATOM 738 C CA . GLY A 1 90 ? -17.989 0.536 24.710 1.00 94.81 90 GLY A CA 1
ATOM 739 C C . GLY A 1 90 ? -18.694 -0.520 25.562 1.00 94.81 90 GLY A C 1
ATOM 740 O O . GLY A 1 90 ? -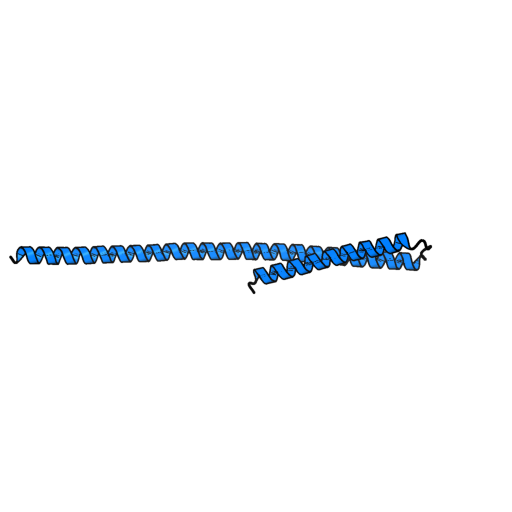19.488 -0.174 26.425 1.00 94.81 90 GLY A O 1
ATOM 741 N N . LYS A 1 91 ? -18.292 -1.792 25.442 1.00 94.19 91 LYS A N 1
ATOM 742 C CA . LYS A 1 91 ? -18.850 -2.886 26.263 1.00 94.19 91 LYS A CA 1
ATOM 743 C C . LYS A 1 91 ? -18.660 -2.668 27.763 1.00 94.19 91 LYS A C 1
ATOM 745 O O . LYS A 1 91 ? -19.479 -3.110 28.565 1.00 94.19 91 LYS A O 1
ATOM 750 N N . LEU A 1 92 ? -17.552 -2.043 28.158 1.00 94.69 92 LEU A N 1
ATOM 751 C CA . LEU A 1 92 ? -17.275 -1.745 29.559 1.00 94.69 92 LEU A CA 1
ATOM 752 C C . LEU A 1 92 ? -18.182 -0.623 30.077 1.00 94.69 92 LEU A C 1
ATOM 754 O O . LEU A 1 92 ? -18.682 -0.735 31.193 1.00 94.69 92 LEU A O 1
ATOM 758 N N . VAL A 1 93 ? -18.427 0.409 29.265 1.00 94.69 93 VAL A N 1
ATOM 759 C CA . VAL A 1 93 ? -19.404 1.466 29.565 1.00 94.69 93 VAL A CA 1
ATOM 760 C C . VAL A 1 93 ? -20.802 0.870 29.697 1.00 94.69 93 VAL A C 1
ATOM 762 O O . VAL A 1 93 ? -21.398 1.013 30.761 1.00 94.69 93 VAL A O 1
ATOM 765 N N . ASP A 1 94 ? -21.254 0.099 28.704 1.00 95.12 94 ASP A N 1
ATOM 766 C CA . ASP A 1 94 ? -22.574 -0.549 28.712 1.00 95.12 94 ASP A CA 1
ATOM 767 C C . ASP A 1 94 ? -22.763 -1.421 29.967 1.00 95.12 94 ASP A C 1
ATOM 769 O O . ASP A 1 94 ? -23.823 -1.442 30.593 1.00 95.12 94 ASP A O 1
ATOM 773 N N . LYS A 1 95 ? -21.704 -2.129 30.387 1.00 95.06 95 LYS A N 1
ATOM 774 C CA . LYS A 1 95 ? -21.720 -2.942 31.609 1.00 95.06 95 LYS A CA 1
ATOM 775 C C . LYS A 1 95 ? -21.862 -2.092 32.872 1.00 95.06 95 LYS A C 1
ATOM 777 O O . LYS A 1 95 ? -22.575 -2.496 33.786 1.00 95.06 95 LYS A O 1
ATOM 782 N N . ILE A 1 96 ? -21.155 -0.966 32.963 1.00 94.00 96 ILE A N 1
ATOM 783 C CA . ILE A 1 96 ? -21.248 -0.069 34.122 1.00 94.00 96 ILE A CA 1
ATOM 784 C C . ILE A 1 96 ? -22.642 0.553 34.198 1.00 94.00 96 ILE A C 1
ATOM 786 O O . ILE A 1 96 ? -23.202 0.627 35.288 1.00 94.00 96 ILE A O 1
ATOM 790 N N . GLU A 1 97 ? -23.199 0.976 33.067 1.00 94.88 97 GLU A N 1
ATOM 791 C CA . GLU A 1 97 ? -24.554 1.526 32.996 1.00 94.88 97 GLU A CA 1
ATOM 792 C C . GLU A 1 97 ? -25.589 0.486 33.438 1.00 94.88 97 GLU A C 1
ATOM 794 O O . GLU A 1 97 ? -26.344 0.747 34.370 1.00 94.88 97 GLU A O 1
ATOM 799 N N . GLY A 1 98 ? -25.520 -0.745 32.922 1.00 95.56 98 GLY A N 1
ATOM 800 C CA . GLY A 1 98 ? -26.430 -1.813 33.346 1.00 95.56 98 GLY A CA 1
ATOM 801 C C . GLY A 1 98 ? -26.331 -2.178 34.836 1.00 95.56 98 GLY A C 1
ATOM 802 O O . GLY A 1 98 ? -27.334 -2.538 35.451 1.00 95.56 98 GLY A O 1
ATOM 803 N N . LEU A 1 99 ? -25.143 -2.074 35.446 1.00 95.25 99 LEU A N 1
ATOM 804 C CA . LEU A 1 99 ? -24.987 -2.275 36.893 1.00 95.25 99 LEU A CA 1
ATOM 805 C C . LEU A 1 99 ? -25.647 -1.155 37.705 1.00 95.25 99 LEU A C 1
ATOM 807 O O . LEU A 1 99 ? -26.266 -1.445 38.727 1.00 95.25 99 LEU A O 1
ATOM 811 N N . LYS A 1 100 ? -25.533 0.099 37.253 1.00 94.06 100 LYS A N 1
ATOM 812 C CA . LYS A 1 100 ? -26.186 1.244 37.901 1.00 94.06 100 LYS A CA 1
ATOM 813 C C . LYS A 1 100 ? -27.702 1.138 37.814 1.00 94.06 100 LYS A C 1
ATOM 815 O O . LYS A 1 100 ? -28.368 1.275 38.834 1.00 94.06 100 LYS A O 1
ATOM 820 N N . ASP A 1 101 ? -28.228 0.811 36.638 1.00 94.69 101 ASP A N 1
ATOM 821 C CA . ASP A 1 101 ? -29.668 0.641 36.432 1.00 94.69 101 ASP A CA 1
ATOM 822 C C . ASP A 1 101 ? -30.231 -0.471 37.331 1.00 94.69 101 ASP A C 1
ATOM 824 O O . ASP A 1 101 ? -31.296 -0.326 37.931 1.00 94.69 101 ASP A O 1
ATOM 828 N N . ALA A 1 102 ? -29.492 -1.577 37.481 1.00 94.50 102 ALA A N 1
ATOM 829 C CA . ALA A 1 102 ? -29.874 -2.665 38.378 1.00 94.50 102 ALA A CA 1
ATOM 830 C C . ALA A 1 102 ? -29.855 -2.245 39.859 1.00 94.50 102 ALA A C 1
ATOM 832 O O . ALA A 1 102 ? -30.752 -2.621 40.616 1.00 94.50 102 ALA A O 1
ATOM 833 N N . GLU A 1 103 ? -28.856 -1.466 40.283 1.00 95.50 103 GLU A N 1
ATOM 834 C CA . GLU A 1 103 ? -28.774 -0.932 41.646 1.00 95.50 103 GLU A CA 1
ATOM 835 C C . GLU A 1 103 ? -29.928 0.036 41.946 1.00 95.50 103 GLU A C 1
ATOM 837 O O . GLU A 1 103 ? -30.574 -0.069 42.994 1.00 95.50 103 GLU A O 1
ATOM 842 N N . GLU A 1 104 ? -30.245 0.935 41.011 1.00 93.44 104 GLU A N 1
ATOM 843 C CA . GLU A 1 104 ? -31.379 1.851 41.132 1.00 93.44 104 GLU A CA 1
ATOM 844 C C . GLU A 1 104 ? -32.714 1.102 41.182 1.00 93.44 104 GLU A C 1
ATOM 846 O O . GLU A 1 104 ? -33.542 1.398 42.046 1.00 93.44 104 GLU A O 1
ATOM 851 N N . ALA A 1 105 ? -32.907 0.089 40.333 1.00 92.88 105 ALA A N 1
ATOM 852 C CA . ALA A 1 105 ? -34.112 -0.737 40.339 1.00 92.88 105 ALA A CA 1
ATOM 853 C C . ALA A 1 105 ? -34.298 -1.478 41.675 1.00 92.88 105 ALA A C 1
ATOM 855 O O . ALA A 1 105 ? -35.397 -1.482 42.233 1.00 92.88 105 ALA A O 1
ATOM 856 N N . LEU A 1 106 ? -33.223 -2.050 42.233 1.00 94.19 106 LEU A N 1
ATOM 857 C CA . LEU A 1 106 ? -33.254 -2.701 43.547 1.00 94.19 106 LEU A CA 1
ATOM 858 C C . LEU A 1 106 ? -33.614 -1.715 44.664 1.00 94.19 106 LEU A C 1
ATOM 860 O O . LEU A 1 106 ? -34.406 -2.041 45.552 1.00 94.19 106 LEU A O 1
ATOM 864 N N . LYS A 1 107 ? -33.056 -0.501 44.624 1.00 92.75 107 LYS A N 1
ATOM 865 C CA . LYS A 1 107 ? -33.370 0.550 45.597 1.00 92.75 107 LYS A CA 1
ATOM 866 C C . LYS A 1 107 ? -34.837 0.978 45.505 1.00 92.75 107 LYS A C 1
ATOM 868 O O . LYS A 1 107 ? -35.514 1.018 46.531 1.00 92.75 107 LYS A O 1
ATOM 873 N N . GLN A 1 108 ? -35.338 1.231 44.296 1.00 91.56 108 GLN A N 1
ATOM 874 C CA . GLN A 1 108 ? -36.737 1.602 44.056 1.00 91.56 108 GLN A CA 1
ATOM 875 C C . GLN A 1 108 ? -37.709 0.501 44.497 1.00 91.56 108 GLN A C 1
ATOM 877 O O . GLN A 1 108 ? -38.728 0.795 45.125 1.00 91.56 108 GLN A O 1
ATOM 882 N N . GLN A 1 109 ? -37.391 -0.770 44.222 1.00 90.12 109 GLN A N 1
ATOM 883 C CA . GLN A 1 109 ? -38.199 -1.903 44.676 1.00 90.12 109 GLN A CA 1
ATOM 884 C C . GLN A 1 109 ? -38.289 -1.937 46.204 1.00 90.12 109 GLN A C 1
ATOM 886 O O . GLN A 1 109 ? -39.385 -2.012 46.755 1.00 90.12 109 GLN A O 1
ATOM 891 N N . ARG A 1 110 ? -37.149 -1.814 46.892 1.00 92.19 110 ARG A N 1
ATOM 892 C CA . ARG A 1 110 ? -37.093 -1.833 48.357 1.00 92.19 110 ARG A CA 1
ATOM 893 C C . ARG A 1 110 ? -37.883 -0.684 48.986 1.00 92.19 110 ARG A C 1
ATOM 895 O O . ARG A 1 110 ? -38.594 -0.899 49.962 1.00 92.19 110 ARG A O 1
ATOM 902 N N . GLU A 1 111 ? -37.790 0.519 48.422 1.00 91.56 111 GLU A N 1
ATOM 903 C CA . GLU A 1 111 ? -38.591 1.666 48.865 1.00 91.56 111 GLU A CA 1
ATOM 904 C C . GLU A 1 111 ? -40.096 1.394 48.688 1.00 91.56 111 GLU A C 1
ATOM 906 O O . GLU A 1 111 ? -40.880 1.639 49.606 1.00 91.56 111 GLU A O 1
ATOM 911 N N . SER A 1 112 ? -40.501 0.830 47.546 1.00 89.69 112 SER A N 1
ATOM 912 C CA . SER A 1 112 ? -41.896 0.467 47.259 1.00 89.69 112 SER A CA 1
ATOM 913 C C . SER A 1 112 ? -42.444 -0.581 48.237 1.00 89.69 112 SER A C 1
ATOM 915 O O . SER A 1 112 ? -43.548 -0.418 48.769 1.00 89.69 112 SER A O 1
ATOM 917 N N . ASP A 1 113 ? -41.654 -1.614 48.541 1.00 90.31 113 ASP A N 1
ATOM 918 C CA . ASP A 1 113 ? -42.008 -2.672 49.494 1.00 90.31 113 ASP A CA 1
ATOM 919 C C . ASP A 1 113 ? -42.151 -2.122 50.925 1.00 90.31 113 ASP A C 1
ATOM 921 O O . ASP A 1 113 ? -43.105 -2.466 51.634 1.00 90.31 113 ASP A O 1
ATOM 925 N N . ASP A 1 114 ? -41.268 -1.207 51.340 1.00 87.94 114 ASP A N 1
ATOM 926 C CA . ASP A 1 114 ? -41.360 -0.513 52.631 1.00 87.94 114 ASP A CA 1
ATOM 927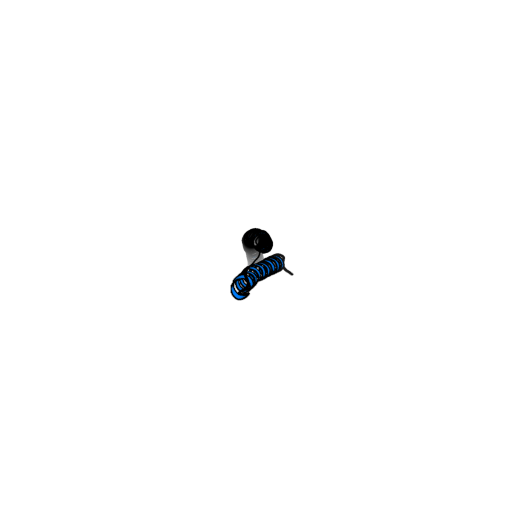 C C . ASP A 1 114 ? -42.637 0.342 52.722 1.00 87.94 114 ASP A C 1
ATOM 929 O O . ASP A 1 114 ? -43.349 0.306 53.735 1.00 87.94 114 ASP A O 1
ATOM 933 N N . PHE A 1 115 ? -42.978 1.090 51.664 1.00 86.56 115 PHE A N 1
ATOM 934 C CA . PHE A 1 115 ? -44.225 1.862 51.599 1.00 86.56 115 PHE A CA 1
ATOM 935 C C . PHE A 1 115 ? -45.465 0.960 51.654 1.00 86.56 115 PHE A C 1
ATOM 937 O O . PHE A 1 115 ? -46.411 1.253 52.396 1.00 86.56 115 PHE A O 1
ATOM 944 N N . ALA A 1 116 ? -45.473 -0.145 50.904 1.00 85.94 116 ALA A N 1
ATOM 945 C CA . ALA A 1 116 ? -46.572 -1.105 50.894 1.00 85.94 116 ALA A CA 1
ATOM 946 C C . ALA A 1 116 ? -46.772 -1.752 52.273 1.00 85.94 116 ALA A C 1
ATOM 948 O O . ALA A 1 116 ? -47.904 -1.820 52.764 1.00 85.94 116 ALA A O 1
ATOM 949 N N . SER A 1 117 ? -45.676 -2.145 52.924 1.00 84.19 117 SER A N 1
ATOM 950 C CA . SER A 1 117 ? -45.672 -2.755 54.257 1.00 84.19 117 SER A CA 1
ATOM 951 C C . SER A 1 117 ? -46.186 -1.792 55.328 1.00 84.19 117 SER A C 1
ATOM 953 O O . SER A 1 117 ? -47.054 -2.155 56.121 1.00 84.19 117 SER A O 1
ATOM 955 N N . ARG A 1 118 ? -45.739 -0.526 55.313 1.00 82.25 118 ARG A N 1
ATOM 956 C CA . ARG A 1 118 ? -46.250 0.515 56.225 1.00 82.25 118 ARG A CA 1
ATOM 957 C C . ARG A 1 118 ? -47.743 0.770 56.032 1.00 82.25 118 ARG A C 1
ATOM 959 O O . ARG A 1 118 ? -48.462 0.945 57.010 1.00 82.25 118 ARG A O 1
ATOM 966 N N . ARG A 1 119 ? -48.228 0.765 54.787 1.00 79.31 119 ARG A N 1
ATOM 967 C CA . ARG A 1 119 ? -49.656 0.952 54.486 1.00 79.31 119 ARG A CA 1
ATOM 968 C C . ARG A 1 119 ? -50.517 -0.222 54.959 1.00 79.31 119 ARG A C 1
ATOM 970 O O . ARG A 1 119 ? -51.652 0.003 55.364 1.00 79.31 119 ARG A O 1
ATOM 977 N N . LEU A 1 120 ? -49.999 -1.448 54.889 1.00 79.38 120 LEU A N 1
ATOM 978 C CA . LEU A 1 120 ? -50.661 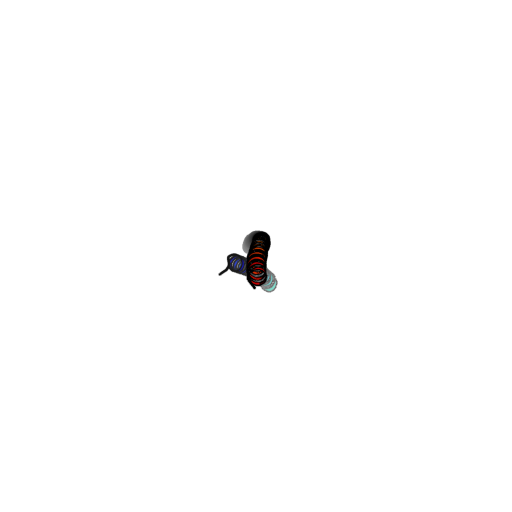-2.636 55.436 1.00 79.38 120 LEU A CA 1
ATOM 979 C C . LEU A 1 120 ? -50.750 -2.585 56.965 1.00 79.38 120 LEU A C 1
ATOM 981 O O . LEU A 1 120 ? -51.771 -2.976 57.507 1.00 79.38 120 LEU A O 1
ATOM 985 N N . PHE A 1 121 ? -49.720 -2.069 57.640 1.00 72.00 121 PHE A N 1
ATOM 986 C CA . PHE A 1 121 ? -49.676 -1.970 59.105 1.00 72.00 121 PHE A CA 1
ATOM 987 C C . PHE A 1 121 ? -50.541 -0.842 59.696 1.00 72.00 121 PHE A C 1
ATOM 989 O O . PHE A 1 121 ? -50.836 -0.855 60.886 1.00 72.00 121 PHE A O 1
ATOM 996 N N . LEU A 1 122 ? -50.904 0.156 58.885 1.00 63.97 122 LEU A N 1
ATOM 997 C CA . LEU A 1 122 ? -51.737 1.304 59.275 1.00 63.97 122 LEU A CA 1
ATOM 998 C C . LEU A 1 122 ? -53.236 1.104 58.969 1.00 63.97 122 LEU A C 1
ATOM 1000 O O . LEU A 1 122 ? -54.014 2.049 59.111 1.00 63.97 122 LEU A O 1
ATOM 1004 N N . LYS A 1 123 ? -53.635 -0.092 58.528 1.00 52.12 123 LYS A N 1
ATOM 1005 C CA . LYS A 1 123 ? -55.032 -0.521 58.374 1.00 52.12 123 LYS A CA 1
ATOM 1006 C C . LYS A 1 123 ? -55.394 -1.523 59.458 1.00 52.12 123 LYS A C 1
ATOM 1008 O O . LYS A 1 123 ? -56.571 -1.486 59.872 1.00 52.12 123 LYS A O 1
#

Radius of gyration: 35.71 Å; chains: 1; bounding box: 83×17×100 Å

Sequence (123 aa):
ASVLAAARARLQLHEEQLVQLERYQQEYSDRMVSSGQSWSSVQIQEYRAFISSIDQAIRQQQALILESKTQIEAFQREWMRCRQNKEALGKLVDKIEGLKDAEEALKQQRESDDFASRRLFLK

Secondary structure (DSSP, 8-state):
--HHHHHHHHHHHHHHHHHHHHHHHHHHHHHHHHT-S---HHHHHHHHHHHHHHHHHHHHHHHHHHHHHHHHHHHHHHHHHHHHHHHHHHHHHHHHHHHHHHHHHHHHHHHHHHHHHHHHHT-

Foldseek 3Di:
DPPLVVLVVVLVVLVVVLVVLVVVLVVLVVCVVPVPDDDDPVRVVVNVVVSVVSVVVNVVSVVVNVVSVVVSVVVVVVVVVVVVVVVVVVVVVVVVVVVVVVVVVVVVVVVVVVVVVVVVVVD

pLDDT: mean 90.59, std 8.07, range [52.12, 98.31]